Protein AF-A0A662MM97-F1 (afdb_monomer_lite)

Structure (mmCIF, N/CA/C/O backbone):
data_AF-A0A662MM97-F1
#
_entry.id   AF-A0A662MM97-F1
#
loop_
_atom_site.group_PDB
_atom_site.id
_atom_site.type_symbol
_atom_site.label_atom_id
_atom_site.label_alt_id
_atom_site.label_comp_id
_atom_site.label_asym_id
_atom_site.label_entity_id
_atom_site.label_seq_id
_atom_site.pdbx_PDB_ins_code
_atom_site.Cartn_x
_atom_site.Cartn_y
_atom_site.Cartn_z
_atom_site.occupancy
_atom_site.B_iso_or_equiv
_atom_site.auth_seq_id
_atom_site.auth_comp_id
_atom_site.auth_asym_id
_atom_site.auth_atom_id
_atom_site.pdbx_PDB_model_num
ATOM 1 N N . MET A 1 1 ? -20.885 -16.684 -1.859 1.00 71.06 1 MET A N 1
ATOM 2 C CA . MET A 1 1 ? -21.555 -15.385 -2.082 1.00 71.06 1 MET A CA 1
ATOM 3 C C . MET A 1 1 ? -22.040 -14.874 -0.740 1.00 71.06 1 MET A C 1
ATOM 5 O O . MET A 1 1 ? -22.802 -15.578 -0.082 1.00 71.06 1 MET A O 1
ATOM 9 N N . ILE A 1 2 ? -21.545 -13.721 -0.300 1.00 81.19 2 ILE A N 1
ATOM 10 C CA . ILE A 1 2 ? -22.017 -13.082 0.931 1.00 81.19 2 ILE A CA 1
ATOM 11 C C . ILE A 1 2 ? -23.416 -12.528 0.653 1.00 81.19 2 ILE A C 1
ATOM 13 O O . ILE A 1 2 ? -23.646 -11.910 -0.382 1.00 81.19 2 ILE A O 1
ATOM 17 N N . LYS A 1 3 ? -24.368 -12.839 1.535 1.00 87.50 3 LYS A N 1
ATOM 18 C CA . LYS A 1 3 ? -25.789 -12.511 1.336 1.00 87.50 3 LYS A CA 1
ATOM 19 C C . LYS A 1 3 ? -26.147 -11.105 1.818 1.00 87.50 3 LYS A C 1
ATOM 21 O O . LYS A 1 3 ? -27.113 -10.534 1.329 1.00 87.50 3 LYS A O 1
ATOM 26 N N . ASP A 1 4 ? -25.370 -10.571 2.758 1.00 91.69 4 ASP A N 1
ATOM 27 C CA . ASP A 1 4 ? -25.555 -9.244 3.340 1.00 91.69 4 ASP A CA 1
ATOM 28 C C . ASP A 1 4 ? -24.223 -8.490 3.340 1.00 91.69 4 ASP A C 1
ATOM 30 O O . ASP A 1 4 ? -23.335 -8.754 4.153 1.00 91.69 4 ASP A O 1
ATOM 34 N N . GLN A 1 5 ? -24.091 -7.564 2.393 1.00 91.50 5 GLN A N 1
ATOM 35 C CA . GLN A 1 5 ? -22.882 -6.767 2.216 1.00 91.50 5 GLN A CA 1
ATOM 36 C C . GLN A 1 5 ? -22.647 -5.807 3.388 1.00 91.50 5 GLN A C 1
ATOM 38 O O . GLN A 1 5 ? -21.511 -5.601 3.79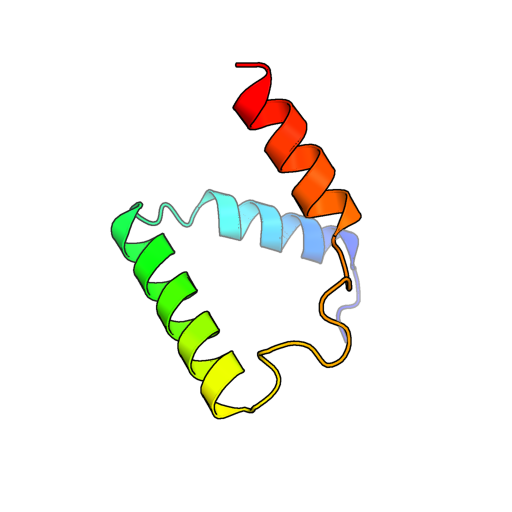4 1.00 91.50 5 GLN A O 1
ATOM 43 N N . LYS A 1 6 ? -23.707 -5.245 3.981 1.00 92.75 6 LYS A N 1
ATOM 44 C CA . LYS A 1 6 ? -23.560 -4.254 5.058 1.00 92.75 6 LYS A CA 1
ATOM 45 C C . LYS A 1 6 ? -23.052 -4.901 6.336 1.00 92.75 6 LYS A C 1
ATOM 47 O O . LYS A 1 6 ? -22.181 -4.345 7.002 1.00 92.75 6 LYS A O 1
ATOM 52 N N . LEU A 1 7 ? -23.592 -6.074 6.664 1.00 94.25 7 LEU A N 1
ATOM 53 C CA . LEU A 1 7 ? -23.130 -6.854 7.806 1.00 94.25 7 LEU A CA 1
ATOM 54 C C . LEU A 1 7 ? -21.667 -7.280 7.629 1.00 94.25 7 LEU A C 1
ATOM 56 O O . LEU A 1 7 ? -20.903 -7.259 8.592 1.00 94.25 7 LEU A O 1
ATOM 60 N N . TRP A 1 8 ? -21.274 -7.621 6.399 1.00 93.88 8 TRP A N 1
ATOM 61 C CA . TRP A 1 8 ? -19.893 -7.961 6.065 1.00 93.88 8 TRP A CA 1
ATOM 62 C C . TRP A 1 8 ? -18.939 -6.780 6.228 1.00 93.88 8 TRP A C 1
ATOM 64 O O . TRP A 1 8 ? -17.961 -6.888 6.965 1.00 93.88 8 TRP A O 1
ATOM 74 N N . ASP A 1 9 ? -19.267 -5.631 5.640 1.00 91.88 9 ASP A N 1
ATOM 75 C CA . ASP A 1 9 ? -18.443 -4.426 5.747 1.00 91.88 9 ASP A CA 1
ATOM 76 C C . ASP A 1 9 ? -18.298 -3.981 7.214 1.00 91.88 9 ASP A C 1
ATOM 78 O O . ASP A 1 9 ? -17.246 -3.496 7.637 1.00 91.88 9 ASP A O 1
ATOM 82 N N . GLN A 1 10 ? -19.357 -4.136 8.019 1.00 93.44 10 GLN A N 1
ATOM 83 C CA . GLN A 1 10 ? -19.311 -3.849 9.451 1.00 93.44 10 GLN A CA 1
ATOM 84 C C . GLN A 1 10 ? -18.400 -4.834 10.192 1.00 93.44 10 GLN A C 1
ATOM 86 O O . GLN A 1 10 ? -17.594 -4.409 11.020 1.00 93.44 10 GLN A O 1
ATOM 91 N N . PHE A 1 11 ? -18.504 -6.128 9.891 1.00 91.75 11 PHE A N 1
ATOM 92 C CA . PHE A 1 11 ? -17.648 -7.156 10.472 1.00 91.75 11 PHE A CA 1
ATOM 93 C C . PHE A 1 11 ? -16.167 -6.906 10.162 1.00 91.75 11 PHE A C 1
ATOM 95 O O . PHE A 1 11 ? -15.355 -6.920 11.085 1.00 91.75 11 PHE A O 1
ATOM 102 N N . GLU A 1 12 ? -15.814 -6.601 8.910 1.00 90.25 12 GLU A N 1
ATOM 103 C CA . GLU A 1 12 ? -14.430 -6.298 8.518 1.00 90.25 12 GLU A CA 1
ATOM 104 C C . GLU A 1 12 ? -13.888 -5.069 9.249 1.00 90.25 12 GLU A C 1
ATOM 106 O O . GLU A 1 12 ? -12.774 -5.094 9.769 1.00 90.25 12 GLU A O 1
ATOM 111 N N . ARG A 1 13 ? -14.688 -4.003 9.367 1.00 87.31 13 ARG A N 1
ATOM 112 C CA . ARG A 1 13 ? -14.289 -2.808 10.125 1.00 87.31 13 ARG A CA 1
ATOM 113 C C . ARG A 1 13 ? -14.031 -3.123 11.594 1.00 87.31 13 ARG A C 1
ATOM 115 O O . ARG A 1 13 ? -13.070 -2.607 12.158 1.00 87.31 13 ARG A O 1
ATOM 122 N N . GLU A 1 14 ? -14.876 -3.934 12.222 1.00 90.50 14 GLU A N 1
ATOM 123 C CA . GLU A 1 14 ? -14.691 -4.337 13.619 1.00 90.50 14 GLU A CA 1
ATOM 124 C C . GLU A 1 14 ? -13.505 -5.289 13.803 1.00 90.50 14 GLU A C 1
ATOM 126 O O . GLU A 1 14 ? -12.816 -5.215 14.819 1.00 90.50 14 GLU A O 1
ATOM 131 N N . LEU A 1 15 ? -13.228 -6.146 12.821 1.00 86.44 15 LEU A N 1
ATOM 132 C CA . LEU A 1 15 ? -12.054 -7.014 12.818 1.00 86.44 15 LEU A CA 1
ATOM 133 C C . LEU A 1 15 ? -10.762 -6.187 12.732 1.00 86.44 15 LEU A C 1
ATOM 135 O O . LEU A 1 15 ? -9.884 -6.338 13.578 1.00 86.44 15 LEU A O 1
ATOM 139 N N . LEU A 1 16 ? -10.701 -5.237 11.794 1.00 80.56 16 LEU A N 1
ATOM 140 C CA . LEU A 1 16 ? -9.553 -4.344 11.600 1.00 80.56 16 LEU A CA 1
ATOM 141 C C . LEU A 1 16 ? -9.284 -3.444 12.813 1.00 80.56 16 LEU A C 1
ATOM 143 O O . LEU A 1 16 ? -8.134 -3.128 13.101 1.00 80.56 16 LEU A O 1
ATOM 147 N N . LYS A 1 17 ? -10.325 -3.033 13.548 1.00 80.25 17 LYS A N 1
ATOM 148 C CA . LYS A 1 17 ? -10.165 -2.272 14.800 1.00 80.25 17 LYS A CA 1
ATOM 149 C C . LYS A 1 17 ? 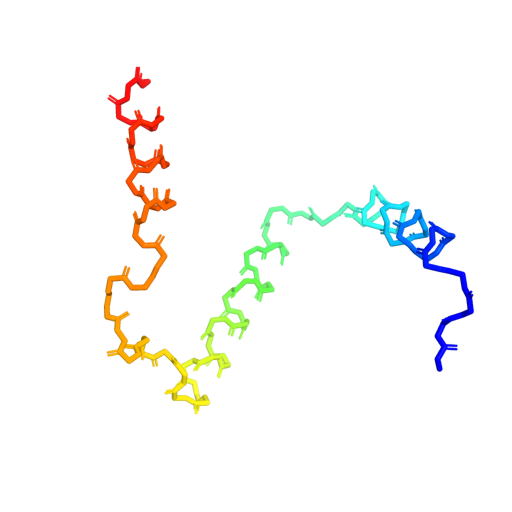-9.554 -3.100 15.929 1.00 80.25 17 LYS A C 1
ATOM 151 O O . LYS A 1 17 ? -8.912 -2.529 16.802 1.00 80.25 17 LYS A O 1
ATOM 156 N N . LYS A 1 18 ? -9.801 -4.412 15.952 1.00 78.38 18 LYS A N 1
ATOM 157 C CA . LYS A 1 18 ? -9.279 -5.325 16.981 1.00 78.38 18 LYS A CA 1
ATOM 158 C C . LYS A 1 18 ? -7.852 -5.782 16.686 1.00 78.38 18 LYS A C 1
ATOM 160 O O . LYS A 1 18 ? -7.145 -6.175 17.609 1.00 78.38 18 LYS A O 1
ATOM 165 N N . GLU A 1 19 ? -7.427 -5.725 15.427 1.00 71.94 19 GLU A N 1
ATOM 166 C CA . GLU A 1 19 ? -6.044 -5.980 15.027 1.00 71.94 19 GLU A CA 1
ATOM 167 C C . GLU A 1 19 ? -5.143 -4.772 15.325 1.00 71.94 19 GLU A C 1
ATOM 169 O O . GLU A 1 19 ? -4.812 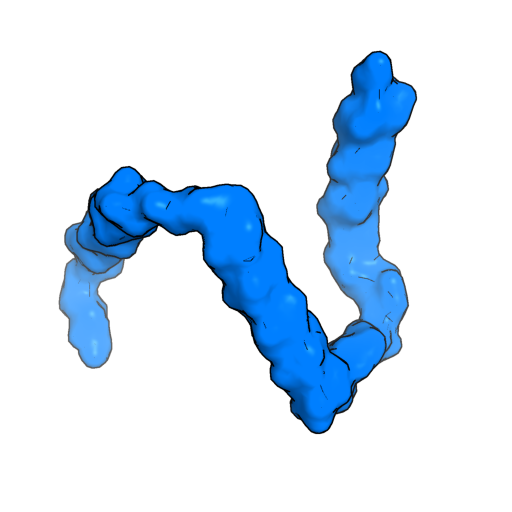-3.954 14.464 1.00 71.94 19 GLU A O 1
ATOM 174 N N . GLU A 1 20 ? -4.687 -4.672 16.573 1.00 78.75 20 GLU A N 1
ATOM 175 C CA . GLU A 1 20 ? -3.611 -3.753 16.944 1.00 78.75 20 GLU A CA 1
ATOM 176 C C . GLU A 1 20 ? -2.250 -4.309 16.506 1.00 78.75 20 GLU A C 1
ATOM 178 O O . GLU A 1 20 ? -1.489 -4.883 17.285 1.00 78.75 20 GLU A O 1
ATOM 183 N N . LEU A 1 21 ? -1.926 -4.138 15.225 1.00 86.19 21 LEU A N 1
ATOM 184 C CA . LEU A 1 21 ? -0.576 -4.397 14.730 1.00 86.19 21 LEU A CA 1
ATOM 185 C C . LEU A 1 21 ? 0.374 -3.274 15.156 1.00 86.19 21 LEU A C 1
ATOM 187 O O . LEU A 1 21 ? 0.081 -2.084 14.973 1.00 86.19 21 LEU A O 1
ATOM 191 N N . SER A 1 22 ? 1.557 -3.650 15.640 1.00 90.25 22 SER A N 1
ATOM 192 C CA . SER A 1 22 ? 2.652 -2.703 15.837 1.00 90.25 22 SER A CA 1
ATOM 193 C C . SER A 1 22 ? 3.068 -2.086 14.498 1.00 90.25 22 SER A C 1
ATOM 195 O O . SER A 1 22 ? 2.860 -2.661 13.425 1.00 90.25 22 SER A O 1
ATOM 197 N N . LEU A 1 23 ? 3.687 -0.904 14.541 1.00 87.31 23 LEU A N 1
ATOM 198 C CA . LEU A 1 23 ? 4.184 -0.247 13.330 1.00 87.31 23 LEU A CA 1
ATOM 199 C C . LEU A 1 23 ? 5.154 -1.152 12.549 1.00 87.31 23 LEU A C 1
ATOM 201 O O . LEU A 1 23 ? 5.084 -1.225 11.325 1.00 87.31 23 LEU A O 1
ATOM 205 N N . GLU A 1 24 ? 6.005 -1.896 13.258 1.00 94.62 24 GLU A N 1
ATOM 206 C CA . GLU A 1 24 ? 6.931 -2.859 12.657 1.00 94.62 24 GLU A CA 1
ATOM 207 C C . GLU A 1 24 ? 6.192 -3.978 11.907 1.00 94.62 24 GLU A C 1
ATOM 209 O O . GLU A 1 24 ? 6.543 -4.306 10.772 1.00 94.62 24 GLU A O 1
ATOM 214 N N . GLN A 1 25 ? 5.139 -4.543 12.506 1.00 93.81 25 GLN A N 1
ATOM 215 C CA . GLN A 1 25 ? 4.335 -5.592 11.873 1.00 93.81 25 GLN A CA 1
ATOM 216 C C . GLN A 1 25 ? 3.641 -5.078 10.609 1.00 93.81 25 GLN A C 1
ATOM 218 O O . GLN A 1 25 ? 3.648 -5.765 9.586 1.00 93.81 25 GLN A O 1
ATOM 223 N N . LYS A 1 26 ? 3.117 -3.847 10.644 1.00 91.19 26 LYS A N 1
ATOM 224 C CA . LYS A 1 26 ? 2.509 -3.197 9.472 1.00 91.19 26 LYS A CA 1
ATOM 225 C C . LYS A 1 26 ? 3.511 -3.058 8.328 1.00 91.19 26 LYS A C 1
ATOM 227 O O . LYS A 1 26 ? 3.212 -3.459 7.206 1.00 91.19 26 LYS A O 1
ATOM 232 N N . TYR A 1 27 ? 4.719 -2.570 8.612 1.00 94.75 27 TYR A N 1
ATOM 233 C CA . TYR A 1 27 ? 5.767 -2.464 7.594 1.00 94.75 27 TYR A CA 1
ATOM 234 C C . TYR A 1 27 ? 6.222 -3.822 7.068 1.00 94.75 27 TYR A C 1
ATOM 236 O O . TYR A 1 27 ? 6.496 -3.955 5.878 1.00 94.75 27 TYR A O 1
ATOM 244 N N . ARG A 1 28 ? 6.270 -4.853 7.917 1.00 97.12 28 ARG A N 1
ATOM 245 C CA . ARG A 1 28 ? 6.613 -6.210 7.481 1.00 97.12 28 ARG A CA 1
ATOM 246 C C . ARG A 1 28 ? 5.610 -6.744 6.458 1.00 97.12 28 ARG A C 1
ATOM 248 O O . ARG A 1 28 ? 6.032 -7.309 5.448 1.00 97.12 28 ARG A O 1
ATOM 255 N N . ILE A 1 29 ? 4.314 -6.542 6.699 1.00 95.38 29 ILE A N 1
ATOM 256 C CA . ILE A 1 29 ? 3.247 -6.923 5.762 1.00 95.38 29 ILE A CA 1
ATOM 257 C C . ILE A 1 29 ? 3.393 -6.130 4.462 1.00 95.38 29 ILE A C 1
ATOM 259 O O . ILE A 1 29 ? 3.500 -6.737 3.398 1.00 95.38 29 ILE A O 1
ATOM 263 N N . LEU A 1 30 ? 3.496 -4.800 4.552 1.00 95.06 30 LEU A N 1
ATOM 264 C CA . LEU A 1 30 ? 3.644 -3.919 3.391 1.00 95.06 30 LEU A CA 1
ATOM 265 C C . LEU A 1 30 ? 4.835 -4.321 2.508 1.00 95.06 30 LEU A C 1
ATOM 267 O O . LEU A 1 30 ? 4.680 -4.505 1.305 1.00 95.06 30 LEU A O 1
ATOM 271 N N . ASN A 1 31 ? 6.011 -4.514 3.106 1.00 96.81 31 ASN A N 1
ATOM 272 C CA . ASN A 1 31 ? 7.225 -4.884 2.378 1.00 96.81 31 ASN A CA 1
ATOM 273 C C . ASN A 1 31 ? 7.112 -6.270 1.730 1.00 96.81 31 ASN A C 1
ATOM 275 O O . ASN A 1 31 ? 7.647 -6.490 0.645 1.00 96.81 31 ASN A O 1
ATOM 279 N N . SER A 1 32 ? 6.413 -7.204 2.382 1.00 97.38 32 SER A N 1
ATOM 280 C CA . SER A 1 32 ? 6.182 -8.540 1.825 1.00 97.38 32 SER A CA 1
ATOM 281 C C . SER A 1 32 ? 5.246 -8.480 0.618 1.00 97.38 32 SER A C 1
ATOM 283 O O . SER A 1 32 ? 5.549 -9.081 -0.408 1.00 97.38 32 SER A O 1
ATOM 285 N N . MET A 1 33 ? 4.164 -7.698 0.704 1.00 96.12 33 MET A N 1
ATOM 286 C CA . MET A 1 33 ? 3.249 -7.462 -0.420 1.00 96.12 33 MET A CA 1
ATOM 287 C C . MET A 1 33 ? 3.955 -6.773 -1.589 1.00 96.12 33 MET A C 1
ATOM 289 O O . MET A 1 33 ? 3.787 -7.183 -2.733 1.00 96.12 33 MET A O 1
ATOM 293 N N . LEU A 1 34 ? 4.785 -5.766 -1.304 1.00 94.62 34 LEU A N 1
ATOM 294 C CA . LEU A 1 34 ? 5.568 -5.067 -2.319 1.00 94.62 34 LEU A CA 1
ATOM 295 C C . LEU A 1 34 ? 6.525 -6.020 -3.045 1.00 94.62 34 LEU A C 1
ATOM 297 O O . LEU A 1 34 ? 6.599 -6.009 -4.272 1.00 94.62 34 LEU A O 1
ATOM 301 N N . ARG A 1 35 ? 7.238 -6.871 -2.298 1.00 96.94 35 ARG A N 1
ATOM 302 C CA . ARG A 1 35 ? 8.137 -7.872 -2.881 1.00 96.94 35 ARG A CA 1
ATOM 303 C C . ARG A 1 35 ? 7.384 -8.855 -3.773 1.00 96.94 35 ARG A C 1
ATOM 305 O O . ARG A 1 35 ? 7.883 -9.194 -4.839 1.00 96.94 35 ARG A O 1
ATOM 312 N N . GLU A 1 36 ? 6.203 -9.291 -3.351 1.00 96.75 36 GLU A N 1
ATOM 313 C CA . GLU A 1 36 ? 5.373 -10.188 -4.152 1.00 96.75 36 GLU A CA 1
ATOM 314 C C . GLU A 1 36 ? 4.885 -9.514 -5.439 1.00 96.75 36 GLU A C 1
ATOM 316 O O . GLU A 1 36 ? 5.004 -10.093 -6.513 1.00 96.75 36 GLU A O 1
ATOM 321 N N . ALA A 1 37 ? 4.429 -8.262 -5.371 1.00 94.00 37 ALA A N 1
ATOM 322 C CA . ALA A 1 37 ? 4.009 -7.506 -6.552 1.00 94.00 37 ALA A CA 1
ATOM 323 C C . ALA A 1 37 ? 5.144 -7.328 -7.579 1.00 94.00 37 ALA A C 1
ATOM 325 O O . ALA A 1 37 ? 4.904 -7.423 -8.784 1.00 94.00 37 ALA A O 1
ATOM 326 N N . LEU A 1 38 ? 6.380 -7.127 -7.106 1.00 94.75 38 LEU A N 1
ATOM 327 C CA . LEU A 1 38 ? 7.577 -7.109 -7.954 1.00 94.75 38 LEU A CA 1
ATOM 328 C C . LEU A 1 38 ? 7.860 -8.486 -8.571 1.00 94.75 38 LEU A C 1
ATOM 330 O O . LEU A 1 38 ? 8.140 -8.573 -9.762 1.00 94.75 38 LEU A O 1
ATOM 334 N N . ASN A 1 39 ? 7.762 -9.567 -7.790 1.00 96.38 39 ASN A N 1
ATOM 335 C CA . ASN A 1 39 ? 7.971 -10.932 -8.290 1.00 96.38 39 ASN A CA 1
ATOM 336 C C . ASN A 1 39 ? 6.936 -11.323 -9.356 1.00 96.38 39 ASN A C 1
ATOM 338 O O . ASN A 1 39 ? 7.265 -12.039 -10.300 1.00 96.38 39 ASN A O 1
ATOM 342 N N . LEU A 1 40 ? 5.698 -10.851 -9.202 1.00 95.81 40 LEU A N 1
ATOM 343 C CA . LEU A 1 40 ? 4.612 -11.042 -10.163 1.00 95.81 40 LEU A CA 1
ATOM 344 C C . LEU A 1 40 ? 4.758 -10.163 -11.416 1.00 95.81 40 LEU A C 1
ATOM 346 O O . LEU A 1 40 ? 4.002 -10.348 -12.364 1.00 95.81 40 LEU A O 1
ATOM 350 N N . GLY A 1 41 ? 5.706 -9.218 -11.435 1.00 92.19 41 GLY A N 1
ATOM 351 C CA . GLY A 1 41 ? 5.944 -8.317 -12.565 1.00 92.19 41 GLY A CA 1
ATOM 352 C C . GLY A 1 41 ? 4.852 -7.267 -12.778 1.00 92.19 41 GLY A C 1
ATOM 353 O O . GLY A 1 41 ? 4.817 -6.646 -13.831 1.00 92.19 41 GLY A O 1
ATOM 354 N N . ILE A 1 42 ? 3.965 -7.073 -11.796 1.00 88.94 42 ILE A N 1
ATOM 355 C CA . ILE A 1 42 ? 2.913 -6.041 -11.830 1.00 88.94 42 ILE A CA 1
ATOM 356 C C . ILE A 1 42 ? 3.510 -4.662 -11.525 1.00 88.94 42 ILE A C 1
ATOM 358 O O . ILE A 1 42 ? 2.981 -3.640 -11.949 1.00 88.94 42 ILE A O 1
ATOM 362 N N . LEU A 1 43 ? 4.611 -4.639 -10.767 1.00 88.56 43 LEU A N 1
ATOM 363 C CA . LEU A 1 43 ? 5.404 -3.442 -10.524 1.00 88.56 43 LEU A CA 1
ATOM 364 C C . LEU A 1 43 ? 6.752 -3.526 -11.265 1.00 88.56 43 LEU A C 1
ATOM 366 O O . LEU A 1 43 ? 7.400 -4.575 -11.204 1.00 88.56 43 LEU A O 1
ATOM 370 N N . PRO A 1 44 ? 7.224 -2.426 -11.888 1.00 84.38 44 PRO A N 1
ATOM 371 C CA . PRO A 1 44 ? 6.553 -1.123 -12.004 1.00 84.38 44 PRO A CA 1
ATOM 372 C C . PRO A 1 44 ? 5.276 -1.195 -12.859 1.00 84.38 44 PRO A C 1
ATOM 374 O O . PRO A 1 44 ? 5.147 -2.090 -13.687 1.00 84.38 44 PRO A O 1
ATOM 377 N N . LEU A 1 45 ? 4.345 -0.265 -12.624 1.00 85.94 45 LEU A N 1
ATOM 378 C CA . LEU A 1 45 ? 3.087 -0.181 -13.375 1.00 85.94 45 LEU A CA 1
ATOM 379 C C . LEU A 1 45 ? 3.355 0.048 -14.869 1.00 85.94 45 LEU A C 1
ATOM 381 O O . LEU A 1 45 ? 4.366 0.653 -15.236 1.00 85.94 45 LEU A O 1
ATOM 385 N N . GLU A 1 46 ? 2.435 -0.410 -15.721 1.00 86.62 46 GLU A N 1
ATOM 386 C CA . GLU A 1 46 ? 2.521 -0.194 -17.172 1.00 86.62 46 GLU A CA 1
ATOM 387 C C . GLU A 1 46 ? 2.454 1.296 -17.530 1.00 86.62 46 GLU A C 1
ATOM 389 O O . GLU A 1 46 ? 3.229 1.759 -18.369 1.00 86.62 46 GLU A O 1
ATOM 394 N N . ASP A 1 47 ? 1.569 2.050 -16.868 1.00 90.00 47 ASP A N 1
ATOM 395 C CA . ASP A 1 47 ? 1.539 3.510 -16.919 1.00 90.00 47 ASP A CA 1
ATOM 396 C C . ASP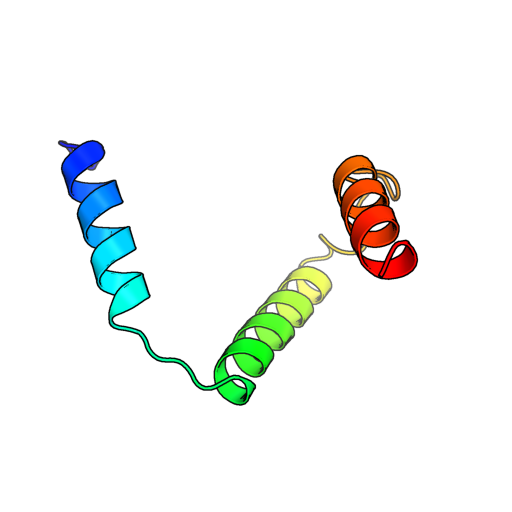 A 1 47 ? 2.176 4.089 -15.640 1.00 90.00 47 ASP A C 1
ATOM 398 O O . ASP A 1 47 ? 1.597 3.995 -14.556 1.00 90.00 47 ASP A O 1
ATOM 402 N N . PRO A 1 48 ? 3.356 4.728 -15.734 1.00 85.56 48 PRO A N 1
ATOM 403 C CA . PRO A 1 48 ? 4.020 5.347 -14.588 1.00 85.56 48 PRO A CA 1
ATOM 404 C C . PRO A 1 48 ? 3.229 6.482 -13.923 1.00 85.56 48 PRO A C 1
ATOM 406 O O . PRO A 1 48 ? 3.588 6.892 -12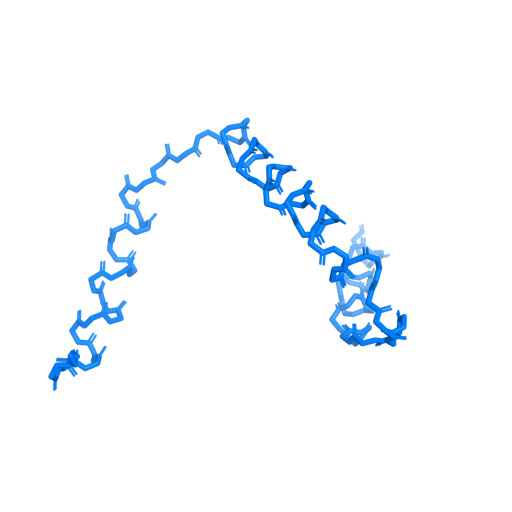.820 1.00 85.56 48 PRO A O 1
ATOM 409 N N . LEU A 1 49 ? 2.222 7.039 -14.603 1.00 91.06 49 LEU A N 1
ATOM 410 C CA . LEU A 1 49 ? 1.365 8.106 -14.084 1.00 91.06 49 LEU A CA 1
ATOM 411 C C . LEU A 1 49 ? 0.040 7.576 -13.525 1.00 91.06 49 LEU A C 1
ATOM 413 O O . LEU A 1 49 ? -0.773 8.368 -13.044 1.00 91.06 49 LEU A O 1
ATOM 417 N N . GLU A 1 50 ? -0.189 6.263 -13.561 1.00 89.56 50 GLU A N 1
ATOM 418 C CA . GLU A 1 50 ? -1.401 5.667 -13.015 1.00 89.56 50 GLU A CA 1
ATOM 419 C C . GLU A 1 50 ? -1.534 5.999 -11.518 1.00 89.56 50 GLU A C 1
ATOM 421 O O . GLU A 1 50 ? -0.702 5.625 -10.693 1.00 89.56 50 GLU A O 1
ATOM 426 N N . GLY A 1 51 ? -2.592 6.735 -11.163 1.00 87.88 51 GLY A N 1
ATOM 427 C CA . GLY A 1 51 ? -2.879 7.133 -9.781 1.00 87.88 51 GLY A CA 1
ATOM 428 C C . GLY A 1 51 ? -2.117 8.363 -9.268 1.00 87.88 51 GLY A C 1
ATOM 429 O O . GLY A 1 51 ? -2.254 8.702 -8.086 1.00 87.88 51 GLY A O 1
ATOM 430 N N . ILE A 1 52 ? -1.375 9.074 -10.125 1.00 93.25 52 ILE A N 1
ATOM 431 C CA . ILE A 1 52 ? -0.539 10.225 -9.739 1.00 93.25 52 ILE A CA 1
ATOM 432 C C . ILE A 1 52 ? -1.317 11.368 -9.065 1.00 93.25 52 ILE A C 1
ATOM 434 O O . ILE A 1 52 ? -0.752 12.145 -8.293 1.00 93.25 52 ILE A O 1
ATOM 438 N N . GLU A 1 53 ? -2.626 11.497 -9.291 1.00 95.50 53 GLU A N 1
ATOM 439 C CA . GLU A 1 53 ? -3.460 12.508 -8.632 1.00 95.50 53 GLU A CA 1
ATOM 440 C C . GLU A 1 53 ? -3.464 12.340 -7.109 1.00 95.50 53 GLU A C 1
ATOM 442 O O . GLU A 1 53 ? -3.497 13.330 -6.366 1.00 95.50 53 GLU A O 1
ATOM 447 N N . VAL A 1 54 ? -3.421 11.089 -6.637 1.00 93.69 54 VAL A N 1
ATOM 448 C CA . VAL A 1 54 ? -3.331 10.770 -5.210 1.00 93.69 54 VAL A CA 1
ATOM 449 C C . VAL A 1 54 ? -1.962 11.176 -4.684 1.00 93.69 54 VAL A C 1
ATOM 451 O O . VAL A 1 54 ? -1.897 11.865 -3.664 1.00 93.69 54 VAL A O 1
ATOM 454 N N . ASP A 1 55 ? -0.891 10.848 -5.403 1.00 90.56 55 ASP A N 1
ATOM 455 C CA . ASP A 1 55 ? 0.473 11.213 -5.016 1.00 90.56 55 ASP A CA 1
ATOM 456 C C . ASP A 1 55 ? 0.647 12.733 -4.939 1.00 90.56 55 ASP A C 1
ATOM 458 O O . ASP A 1 55 ? 1.147 13.252 -3.939 1.00 90.56 55 ASP A O 1
ATOM 462 N N . ILE A 1 56 ? 0.137 13.478 -5.928 1.00 94.81 56 ILE A N 1
ATOM 463 C CA . ILE A 1 56 ? 0.123 14.949 -5.924 1.00 94.81 56 ILE A CA 1
ATOM 464 C C . ILE A 1 56 ? -0.666 15.476 -4.722 1.00 94.81 56 ILE A C 1
ATOM 466 O O . ILE A 1 56 ? -0.227 16.418 -4.055 1.00 94.81 56 ILE A O 1
ATOM 470 N N . LYS A 1 57 ? -1.830 14.891 -4.414 1.00 95.44 57 LYS A N 1
ATOM 471 C CA . LYS A 1 57 ? -2.640 15.293 -3.255 1.00 95.44 57 LYS A CA 1
ATOM 472 C C . LYS A 1 57 ? -1.879 15.089 -1.945 1.00 95.44 57 LYS A C 1
ATOM 474 O O . LYS A 1 57 ? -1.893 15.991 -1.107 1.00 95.44 57 LYS A O 1
ATOM 479 N N . ILE A 1 58 ? -1.217 13.948 -1.766 1.00 93.00 58 ILE A N 1
ATOM 480 C CA . ILE A 1 58 ? -0.419 13.663 -0.568 1.00 93.00 58 ILE A CA 1
ATOM 481 C C . ILE A 1 58 ? 0.791 14.595 -0.492 1.00 93.00 58 ILE A C 1
ATOM 483 O O . ILE A 1 58 ? 0.999 15.218 0.547 1.00 93.00 58 ILE A O 1
ATOM 487 N N . ALA A 1 59 ? 1.527 14.783 -1.590 1.00 94.62 59 ALA A N 1
ATOM 488 C CA . ALA A 1 59 ? 2.673 15.689 -1.646 1.00 94.62 59 ALA A CA 1
ATOM 489 C C . ALA A 1 59 ? 2.286 17.127 -1.272 1.00 94.62 59 ALA A C 1
ATOM 491 O O . ALA A 1 59 ? 3.008 17.789 -0.533 1.00 94.62 59 ALA A O 1
ATOM 492 N N . ARG A 1 60 ? 1.115 17.605 -1.717 1.00 94.56 60 ARG A N 1
ATOM 493 C CA . ARG A 1 60 ? 0.581 18.917 -1.318 1.00 94.56 60 ARG A CA 1
ATOM 494 C C . ARG A 1 60 ? 0.299 19.013 0.177 1.00 94.56 60 ARG A C 1
ATOM 496 O O . ARG A 1 60 ? 0.546 20.066 0.745 1.00 94.56 60 ARG A O 1
ATOM 503 N N . ILE A 1 61 ? -0.237 17.961 0.798 1.00 95.62 61 ILE A N 1
ATOM 504 C CA . ILE A 1 61 ? -0.514 17.941 2.243 1.00 95.62 61 ILE A CA 1
ATOM 505 C C . ILE A 1 61 ? 0.798 17.935 3.031 1.00 95.62 61 ILE A C 1
ATOM 507 O O . ILE A 1 61 ? 0.930 18.687 3.989 1.00 95.62 61 ILE A O 1
ATOM 511 N N . VAL A 1 62 ? 1.765 17.117 2.612 1.00 92.62 62 VAL A N 1
ATOM 512 C CA . VAL A 1 62 ? 3.060 16.978 3.289 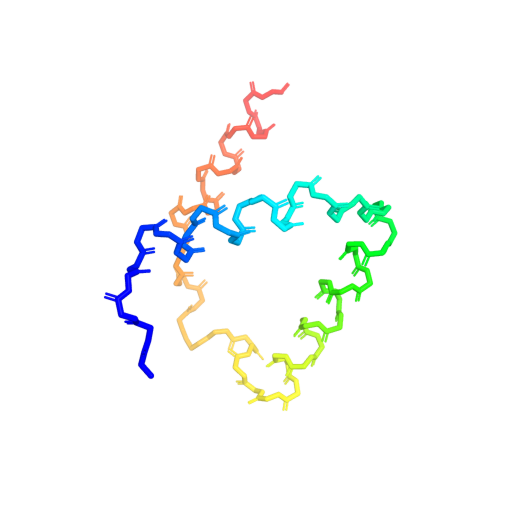1.00 92.62 62 VAL A CA 1
ATOM 513 C C . VAL A 1 62 ? 3.915 18.237 3.148 1.00 92.62 62 VAL A C 1
ATOM 515 O O . VAL A 1 62 ? 4.504 18.654 4.130 1.00 92.62 62 VAL A O 1
ATOM 518 N N . ASN A 1 63 ? 3.959 18.861 1.966 1.00 92.62 63 ASN A N 1
ATOM 519 C CA . ASN A 1 63 ? 4.788 20.049 1.711 1.00 92.62 63 ASN A CA 1
ATOM 520 C C . ASN A 1 63 ? 4.146 21.374 2.162 1.00 92.62 63 ASN A C 1
ATOM 522 O O . ASN A 1 63 ? 4.799 22.413 2.106 1.00 92.62 63 ASN A O 1
ATOM 526 N N . ALA A 1 64 ? 2.854 21.371 2.506 1.00 76.12 64 ALA A N 1
ATOM 527 C CA . ALA A 1 64 ? 2.165 22.531 3.078 1.00 76.12 64 ALA A CA 1
ATOM 528 C C . ALA A 1 64 ? 2.143 22.516 4.620 1.00 76.12 64 ALA A C 1
ATOM 530 O O . ALA A 1 64 ? 1.663 23.480 5.220 1.00 76.12 64 ALA A O 1
ATOM 531 N N . LEU A 1 65 ? 2.630 21.430 5.231 1.00 52.69 65 LEU A N 1
ATOM 532 C CA . LEU A 1 65 ? 3.036 21.333 6.636 1.00 52.69 65 LEU A CA 1
ATOM 533 C C . LEU A 1 65 ? 4.528 21.664 6.760 1.00 52.69 65 LEU A C 1
ATOM 535 O O . LEU A 1 65 ? 4.899 22.197 7.828 1.00 52.69 65 LEU A O 1
#

Radius of gyration: 16.87 Å; chains: 1; bounding box: 34×38×34 Å

Foldseek 3Di:
DDPDPVVVVVVVVVVVVVPPDDPVRVVVVVVVVVVVCVVVVCPPPPDVCVPVVVVVVVCCVVVVD

Secondary structure (DSSP, 8-state):
--S-HHHHHHHHHHHHHH----HHHHHHHHHHHHHHHHHTT--S-SSTTTTHHHHHHHHHHHHT-

pLDDT: mean 89.79, std 7.58, range [52.69, 97.38]

Sequence (65 aa):
MIKDQKLWDQFERELLKKEELSLEQKYRILNSMLREALNLGILPLEDPLEGIEVDIKIARIVNAL